Protein AF-W4V3X2-F1 (afdb_monomer_lite)

Organism: NCBI:txid1294263

Foldseek 3Di:
DDDDCCCCVPVVDDDPVSVVVVCVVPVPPDPDDVVNVDVVVVVVVVVVLLVVLVVLLCVLPPDPCSPVVVLVSCLVPVSNLVCVCVVVVHDPVCVVVCPPNVVVNVCSVPVSDDDDDDPDDDD

Sequence (123 aa):
MKYTDIFKSRLGCNNTDEVFDYLLVHMKETIKGWDFFVAWEKVMNKVGSAEVILNILNYLVGKENIVEEFKMLVCRYPEIAEVLPILLALREKALRSLTHLKIMFLITKNMCFGKRRNIVPMK

InterPro domains:
  IPR007637 Restriction endonuclease, type II, DpnII-like [PF04556] (20-105)

Structure (mmCIF, N/CA/C/O backbone):
data_AF-W4V3X2-F1
#
_entry.id   AF-W4V3X2-F1
#
loop_
_atom_site.group_PDB
_atom_site.id
_atom_site.type_symbol
_atom_site.label_atom_id
_atom_site.label_alt_id
_atom_site.label_comp_id
_atom_site.label_asym_id
_atom_site.label_entity_id
_atom_site.label_seq_id
_atom_site.pdbx_PDB_ins_code
_atom_site.Cartn_x
_atom_site.Cartn_y
_atom_site.Cartn_z
_atom_site.occupancy
_atom_site.B_iso_or_equiv
_atom_site.auth_seq_id
_atom_site.auth_comp_id
_atom_site.auth_asym_id
_atom_site.auth_atom_id
_atom_site.pdbx_PDB_model_num
ATOM 1 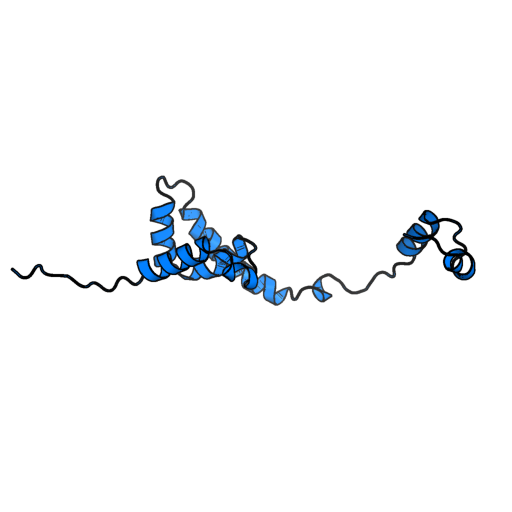N N . MET A 1 1 ? 24.044 12.050 -23.691 1.00 64.06 1 MET A N 1
ATOM 2 C CA . MET A 1 1 ? 25.181 11.109 -23.534 1.00 64.06 1 MET A CA 1
ATOM 3 C C . MET A 1 1 ? 26.421 11.762 -24.135 1.00 64.06 1 MET A C 1
ATOM 5 O O . MET A 1 1 ? 26.259 12.548 -25.057 1.00 64.06 1 MET A O 1
ATOM 9 N N . LYS A 1 2 ? 27.636 11.533 -23.619 1.00 76.19 2 LYS A N 1
ATOM 10 C CA . LYS A 1 2 ? 28.843 12.118 -24.231 1.00 76.19 2 LYS A CA 1
ATOM 11 C C . LYS A 1 2 ? 29.236 11.287 -25.455 1.00 76.19 2 LYS A C 1
ATOM 13 O O . LYS A 1 2 ? 29.476 10.092 -25.314 1.00 76.19 2 LYS A O 1
ATOM 18 N N . TYR A 1 3 ? 29.296 11.911 -26.628 1.00 83.62 3 TYR A N 1
ATOM 19 C CA . TYR A 1 3 ? 29.752 11.255 -27.852 1.00 83.62 3 TYR A CA 1
ATOM 20 C C . TYR A 1 3 ? 31.255 10.935 -27.780 1.00 83.62 3 TYR A C 1
ATOM 22 O O . TYR A 1 3 ? 32.027 11.644 -27.132 1.00 83.62 3 TYR A O 1
ATOM 30 N N . THR A 1 4 ? 31.670 9.826 -28.385 1.00 87.19 4 THR A N 1
ATOM 31 C CA . THR A 1 4 ? 33.051 9.318 -28.392 1.00 87.19 4 THR A CA 1
ATOM 32 C C . THR A 1 4 ? 33.328 8.638 -29.733 1.00 87.19 4 THR A C 1
ATOM 34 O O . THR A 1 4 ? 32.440 7.991 -30.285 1.00 87.19 4 THR A O 1
ATOM 37 N N . ASP A 1 5 ? 34.566 8.709 -30.228 1.00 85.50 5 ASP A N 1
ATOM 38 C CA . ASP A 1 5 ? 34.975 8.159 -31.538 1.00 85.50 5 ASP A CA 1
ATOM 39 C C . ASP A 1 5 ? 34.797 6.635 -31.668 1.00 85.50 5 ASP A C 1
ATOM 41 O O . ASP A 1 5 ? 34.738 6.073 -32.767 1.00 85.50 5 ASP A O 1
ATOM 45 N N . ILE A 1 6 ? 34.657 5.949 -30.533 1.00 88.44 6 ILE A N 1
ATOM 46 C CA . ILE A 1 6 ? 34.311 4.527 -30.467 1.00 88.44 6 ILE A CA 1
ATOM 47 C C . ILE A 1 6 ? 32.966 4.266 -31.161 1.00 88.44 6 ILE A C 1
ATOM 49 O O . ILE A 1 6 ? 32.828 3.253 -31.842 1.00 88.44 6 ILE A O 1
ATOM 53 N N . PHE A 1 7 ? 31.997 5.180 -31.057 1.00 87.12 7 PHE A N 1
ATOM 54 C CA . PHE A 1 7 ? 30.686 5.001 -31.685 1.00 87.12 7 PHE A CA 1
ATOM 55 C C . PHE A 1 7 ? 30.766 5.065 -33.210 1.00 87.12 7 PHE A C 1
ATOM 57 O O . PHE A 1 7 ? 30.161 4.236 -33.883 1.00 87.12 7 PHE A O 1
ATOM 64 N N . LYS A 1 8 ? 31.608 5.943 -33.763 1.00 85.44 8 LYS A N 1
ATOM 65 C CA . LYS A 1 8 ? 31.848 5.992 -35.208 1.00 85.44 8 LYS A CA 1
ATOM 66 C C . LYS A 1 8 ? 32.581 4.755 -35.714 1.00 85.44 8 LYS A C 1
ATOM 68 O O . LYS A 1 8 ? 32.182 4.164 -36.708 1.00 85.44 8 LYS A O 1
ATOM 73 N N . SER A 1 9 ? 33.646 4.352 -35.021 1.00 86.50 9 SER A N 1
ATOM 74 C CA . SER A 1 9 ? 34.491 3.229 -35.455 1.00 86.50 9 SER A CA 1
ATOM 75 C C . SER A 1 9 ? 33.822 1.860 -35.310 1.00 86.50 9 SER A C 1
ATOM 77 O O . SER A 1 9 ? 34.103 0.965 -36.102 1.00 86.50 9 SER A O 1
ATOM 79 N N . ARG A 1 10 ? 32.953 1.678 -34.307 1.00 86.12 10 ARG A N 1
ATOM 80 C CA . ARG A 1 10 ? 32.304 0.389 -34.013 1.00 86.12 10 ARG A CA 1
ATOM 81 C C . ARG A 1 10 ? 30.860 0.295 -34.501 1.00 86.12 10 ARG A C 1
ATOM 83 O O . ARG A 1 10 ? 30.445 -0.801 -34.854 1.00 86.12 10 ARG A O 1
ATOM 90 N N . LEU A 1 11 ? 30.103 1.395 -34.465 1.00 85.19 11 LEU A N 1
ATOM 91 C CA . LEU A 1 11 ? 28.661 1.413 -34.755 1.00 85.19 11 LEU A CA 1
ATOM 92 C C . LEU A 1 11 ? 28.311 2.232 -36.008 1.00 85.19 11 LEU A C 1
ATOM 94 O O . LEU A 1 11 ? 27.182 2.164 -36.475 1.00 85.19 11 LEU A O 1
ATOM 98 N N . GLY A 1 12 ? 29.254 3.007 -36.558 1.00 86.81 12 GLY A N 1
ATOM 99 C CA . GLY A 1 12 ? 29.017 3.862 -37.726 1.00 86.81 12 GLY A CA 1
ATOM 100 C C . GLY A 1 12 ? 28.197 5.127 -37.444 1.00 86.81 12 GLY A C 1
ATOM 101 O O . GLY A 1 12 ? 27.911 5.871 -38.377 1.00 86.81 12 GLY A O 1
ATOM 102 N N . CYS A 1 13 ? 27.841 5.395 -36.185 1.00 87.44 13 CYS A N 1
ATOM 103 C CA . CYS A 1 13 ? 27.061 6.570 -35.793 1.00 87.44 13 CYS A CA 1
ATOM 104 C C . CYS A 1 13 ? 27.957 7.813 -35.704 1.00 87.44 13 CYS A C 1
ATOM 106 O O . CYS A 1 13 ? 29.046 7.738 -35.131 1.00 87.44 13 CYS A O 1
ATOM 108 N N . ASN A 1 14 ? 27.499 8.950 -36.232 1.00 86.31 14 ASN A N 1
ATOM 109 C CA . ASN A 1 14 ? 28.281 10.190 -36.331 1.00 86.31 14 ASN A CA 1
ATOM 110 C C . ASN A 1 14 ? 27.918 11.245 -35.279 1.00 86.31 14 ASN A C 1
ATOM 112 O O . ASN A 1 14 ? 28.690 12.179 -35.054 1.00 86.31 14 ASN A O 1
ATOM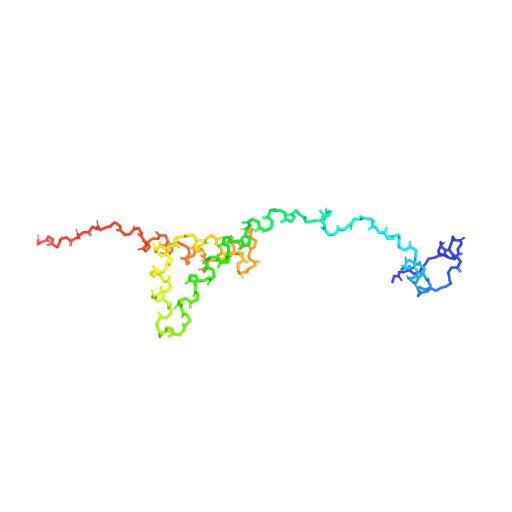 116 N N . ASN A 1 15 ? 26.753 11.119 -34.649 1.00 87.19 15 ASN A N 1
ATOM 117 C CA . ASN A 1 15 ? 26.261 12.049 -33.640 1.00 87.19 15 ASN A CA 1
ATOM 118 C C . ASN A 1 15 ? 25.640 11.294 -32.453 1.00 87.19 15 ASN A C 1
ATOM 120 O O . ASN A 1 15 ? 25.478 10.075 -32.469 1.00 87.19 15 ASN A O 1
ATOM 124 N N . THR A 1 16 ? 25.346 12.024 -31.378 1.00 88.12 16 THR A N 1
ATOM 125 C CA . THR A 1 16 ? 24.796 11.446 -30.142 1.00 88.12 16 THR A CA 1
ATOM 126 C C . THR A 1 16 ? 23.402 10.854 -30.343 1.00 88.12 16 THR A C 1
ATOM 128 O O . THR A 1 16 ? 23.079 9.859 -29.696 1.00 88.12 16 THR A O 1
ATOM 131 N N . ASP A 1 17 ? 22.600 11.449 -31.224 1.00 88.31 17 ASP A N 1
ATOM 132 C CA . ASP A 1 17 ? 21.206 11.060 -31.443 1.00 88.31 17 ASP A CA 1
ATOM 133 C C . ASP A 1 17 ? 21.133 9.725 -32.196 1.00 88.31 17 ASP A C 1
ATOM 135 O O . ASP A 1 17 ? 20.471 8.802 -31.739 1.00 88.31 17 ASP A O 1
ATOM 139 N N . GLU A 1 18 ? 21.952 9.544 -33.236 1.00 88.19 18 GLU A N 1
ATOM 140 C CA . GLU A 1 18 ? 22.125 8.273 -33.950 1.00 88.19 18 GLU A CA 1
ATOM 141 C C . GLU A 1 18 ? 22.605 7.153 -33.022 1.00 88.19 18 GLU A C 1
ATOM 143 O O . GLU A 1 18 ? 22.172 6.012 -33.156 1.00 88.19 18 GLU A O 1
ATOM 148 N N . VAL A 1 19 ? 23.485 7.459 -32.061 1.00 88.06 19 VAL A N 1
ATOM 149 C CA . VAL A 1 19 ? 23.930 6.473 -31.061 1.00 88.06 19 VAL A CA 1
ATOM 150 C C . VAL A 1 19 ? 22.781 6.071 -30.142 1.00 88.06 19 VAL A C 1
ATOM 152 O O . VAL A 1 19 ? 22.650 4.895 -29.802 1.00 88.06 19 VAL A O 1
ATOM 155 N N . PHE A 1 20 ? 21.962 7.033 -29.722 1.00 88.44 20 PHE A N 1
ATOM 156 C CA . PHE A 1 20 ? 20.816 6.772 -28.861 1.00 88.44 20 PHE A CA 1
ATOM 157 C C . PHE A 1 20 ? 19.743 5.957 -29.591 1.00 88.44 20 PHE A C 1
ATOM 159 O O . PHE A 1 20 ? 19.298 4.940 -29.060 1.00 88.44 20 PHE A O 1
ATOM 166 N N . ASP A 1 21 ? 19.416 6.326 -30.827 1.00 88.25 21 ASP A N 1
ATOM 167 C CA . ASP A 1 21 ? 18.468 5.597 -31.671 1.00 88.25 21 ASP A CA 1
ATOM 168 C C . ASP A 1 21 ? 18.969 4.186 -31.986 1.00 88.25 21 ASP A C 1
ATOM 170 O O . ASP A 1 21 ? 18.221 3.213 -31.862 1.00 88.25 21 ASP A O 1
ATOM 174 N N . TYR A 1 22 ? 20.260 4.037 -32.303 1.00 87.00 22 TYR A N 1
ATOM 175 C CA . TYR A 1 22 ? 20.874 2.727 -32.505 1.00 87.00 22 TYR A CA 1
ATOM 176 C C . TYR A 1 22 ? 20.754 1.861 -31.251 1.00 87.00 22 TYR A C 1
ATOM 178 O O . TYR A 1 22 ? 20.378 0.692 -31.350 1.00 87.00 22 TYR A O 1
ATOM 186 N N . LEU A 1 23 ? 21.044 2.419 -30.072 1.00 85.75 23 LEU A N 1
ATOM 187 C CA . LEU A 1 23 ? 20.892 1.704 -28.808 1.00 85.75 23 LEU A CA 1
ATOM 188 C C . LEU A 1 23 ? 19.444 1.280 -28.588 1.00 85.75 23 LEU A C 1
ATOM 190 O O . LEU A 1 23 ? 19.237 0.111 -28.289 1.00 85.75 23 LEU A O 1
ATOM 194 N N . LEU A 1 24 ? 18.473 2.179 -28.770 1.00 83.44 24 LEU A N 1
ATOM 195 C CA . LEU A 1 24 ? 17.049 1.886 -28.595 1.00 83.44 24 LEU A CA 1
ATOM 196 C C . LEU A 1 24 ? 16.568 0.757 -29.512 1.00 83.44 24 LEU A C 1
ATOM 198 O O . LEU A 1 24 ? 15.894 -0.156 -29.041 1.00 83.44 24 LEU A O 1
ATOM 202 N N . VAL A 1 25 ? 16.955 0.788 -30.789 1.00 83.88 25 VAL A N 1
ATOM 203 C CA . VAL A 1 25 ? 16.578 -0.233 -31.781 1.00 83.88 25 VAL A CA 1
ATOM 204 C C . VAL A 1 25 ? 17.255 -1.580 -31.502 1.00 83.88 25 VAL A C 1
ATOM 206 O O . VAL A 1 25 ? 16.652 -2.628 -31.715 1.00 83.88 25 VAL A O 1
ATOM 209 N N . HIS A 1 26 ? 18.493 -1.570 -31.000 1.00 81.75 26 HIS A N 1
ATOM 210 C CA . HIS A 1 26 ? 19.255 -2.787 -30.693 1.00 81.75 26 HIS A CA 1
ATOM 211 C C . HIS A 1 26 ? 19.115 -3.243 -29.237 1.00 81.75 26 HIS A C 1
ATOM 213 O O . HIS A 1 26 ? 19.765 -4.216 -28.834 1.00 81.75 26 HIS A O 1
ATOM 219 N N . MET A 1 27 ? 18.278 -2.578 -28.432 1.00 77.06 27 MET A N 1
ATOM 220 C CA . MET A 1 27 ? 17.918 -3.092 -27.118 1.00 77.06 27 MET A CA 1
ATOM 221 C C . MET A 1 27 ? 17.198 -4.416 -27.333 1.00 77.06 27 MET A C 1
ATOM 223 O O . MET A 1 27 ? 16.065 -4.467 -27.801 1.00 77.06 27 MET A O 1
ATOM 227 N N . LYS A 1 28 ? 17.883 -5.511 -27.002 1.00 72.31 28 LYS A N 1
ATOM 228 C CA . LYS A 1 28 ? 17.304 -6.846 -27.085 1.00 72.31 28 LYS A CA 1
ATOM 229 C C . LYS A 1 28 ? 16.030 -6.871 -26.245 1.00 72.31 28 LYS A C 1
ATOM 231 O O . LYS A 1 28 ? 16.095 -6.569 -25.048 1.00 72.31 28 LYS A O 1
ATOM 236 N N . GLU A 1 29 ? 14.915 -7.283 -26.851 1.00 66.38 29 GLU A N 1
ATOM 237 C CA . GLU A 1 29 ? 13.713 -7.645 -26.105 1.00 66.38 29 GLU A CA 1
ATOM 238 C C . GLU A 1 29 ? 14.126 -8.648 -25.035 1.00 66.38 29 GLU A C 1
ATOM 240 O O . GLU A 1 29 ? 14.575 -9.772 -25.284 1.00 66.38 29 GLU A O 1
ATOM 245 N N . THR A 1 30 ? 14.101 -8.173 -23.804 1.00 65.25 30 THR A N 1
ATOM 246 C CA . THR A 1 30 ? 14.489 -8.983 -22.679 1.00 65.25 30 THR A CA 1
ATOM 247 C C . THR A 1 30 ? 13.292 -9.872 -22.382 1.00 65.25 30 THR A C 1
ATOM 249 O O . THR A 1 30 ? 12.246 -9.381 -21.983 1.00 65.25 30 THR A O 1
ATOM 252 N N . ILE A 1 31 ? 13.459 -11.189 -22.517 1.00 65.81 31 ILE A N 1
ATOM 253 C CA . ILE A 1 31 ? 12.457 -12.220 -22.162 1.00 65.81 31 ILE A CA 1
ATOM 254 C C . ILE A 1 31 ? 12.009 -12.185 -20.685 1.00 65.81 31 ILE A C 1
ATOM 256 O O . ILE A 1 31 ? 11.240 -13.030 -20.235 1.00 65.81 31 ILE A O 1
ATOM 260 N N . LYS A 1 32 ? 12.528 -11.241 -19.895 1.00 72.12 32 LYS A N 1
ATOM 261 C CA . LYS A 1 32 ? 12.170 -11.031 -18.498 1.00 72.12 32 LYS A CA 1
ATOM 262 C C . LYS A 1 32 ? 10.907 -10.177 -18.464 1.00 72.12 32 LYS A C 1
ATOM 264 O O . LYS A 1 32 ? 10.982 -8.951 -18.472 1.00 72.12 32 LYS A O 1
ATOM 269 N N . GLY A 1 33 ? 9.760 -10.850 -18.435 1.00 74.25 33 GLY A N 1
ATOM 270 C CA . GLY A 1 33 ? 8.487 -10.227 -18.086 1.00 74.25 33 GLY A CA 1
ATOM 271 C C . GLY A 1 33 ? 8.505 -9.676 -16.657 1.00 74.25 33 GLY A C 1
ATOM 272 O O . GLY A 1 33 ? 9.453 -9.888 -15.897 1.00 74.25 33 GLY A O 1
ATOM 273 N N . TRP A 1 34 ? 7.443 -8.978 -16.264 1.00 74.88 34 TRP A N 1
ATOM 274 C CA . TRP A 1 34 ? 7.332 -8.401 -14.922 1.00 74.88 34 TRP A CA 1
ATOM 275 C C . TRP A 1 34 ? 7.465 -9.434 -13.797 1.00 74.88 34 TRP A C 1
ATOM 277 O O . TRP A 1 34 ? 7.991 -9.111 -12.732 1.00 74.88 34 TRP A O 1
ATOM 287 N N . ASP A 1 35 ? 7.081 -10.682 -14.063 1.00 81.31 35 ASP A N 1
ATOM 288 C CA . ASP A 1 35 ? 7.240 -11.837 -13.170 1.00 81.31 35 ASP A CA 1
ATOM 289 C C . ASP A 1 35 ? 8.701 -12.109 -12.782 1.00 81.31 35 ASP A C 1
ATOM 291 O O . ASP A 1 35 ? 8.976 -12.658 -11.718 1.00 81.31 35 ASP A O 1
ATOM 295 N N . PHE A 1 36 ? 9.664 -11.686 -13.609 1.00 83.06 36 PHE A N 1
ATOM 296 C CA . PHE A 1 36 ? 11.085 -11.764 -13.269 1.00 83.06 36 PHE A CA 1
ATOM 297 C C . PHE A 1 36 ? 11.474 -10.766 -12.168 1.00 83.06 36 PHE A C 1
ATOM 299 O O . PHE A 1 36 ? 12.380 -11.029 -11.378 1.00 83.06 3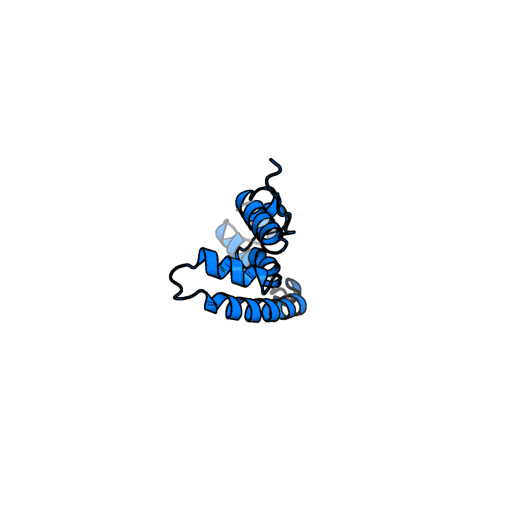6 PHE A O 1
ATOM 306 N N . PHE A 1 37 ? 10.825 -9.601 -12.130 1.00 82.62 37 PHE A N 1
ATOM 307 C CA . PHE A 1 37 ? 11.160 -8.512 -11.210 1.00 82.62 37 PHE A CA 1
ATOM 308 C C . PHE A 1 37 ? 10.327 -8.543 -9.929 1.00 82.62 37 PHE A C 1
ATOM 310 O O . PHE A 1 37 ? 10.757 -8.019 -8.899 1.00 82.62 37 PHE A O 1
ATOM 317 N N . VAL A 1 38 ? 9.134 -9.135 -9.990 1.00 84.50 38 VAL A N 1
ATOM 318 C CA . VAL A 1 38 ? 8.146 -9.093 -8.916 1.00 84.50 38 VAL A CA 1
ATOM 319 C C . VAL A 1 38 ? 7.633 -10.499 -8.631 1.00 84.50 38 VAL A C 1
ATOM 321 O O . VAL A 1 38 ? 7.086 -11.168 -9.498 1.00 84.50 38 VAL A O 1
ATOM 324 N N . ALA A 1 39 ? 7.745 -10.926 -7.373 1.00 87.44 39 ALA A N 1
ATOM 325 C CA . ALA A 1 39 ? 7.099 -12.143 -6.893 1.00 87.44 39 ALA A CA 1
ATOM 326 C C . ALA A 1 39 ? 5.591 -11.895 -6.703 1.00 87.44 39 ALA A C 1
ATOM 328 O O . ALA A 1 39 ? 5.146 -11.559 -5.600 1.00 87.44 39 ALA A O 1
ATOM 329 N N . TRP A 1 40 ? 4.813 -12.029 -7.779 1.00 87.25 40 TRP A N 1
ATOM 330 C CA . TRP A 1 40 ? 3.382 -11.708 -7.791 1.00 87.25 40 TRP A CA 1
ATOM 331 C C . TRP A 1 40 ? 2.555 -12.507 -6.792 1.00 87.25 40 TRP A C 1
ATOM 333 O O . TRP A 1 40 ? 1.672 -11.930 -6.167 1.00 87.25 40 TRP A O 1
ATOM 343 N N . GLU A 1 41 ? 2.880 -13.779 -6.545 1.00 87.56 41 GLU A N 1
ATOM 344 C CA . GLU A 1 41 ? 2.176 -14.583 -5.533 1.00 87.56 41 GLU A CA 1
ATOM 345 C C . GLU A 1 41 ? 2.213 -13.926 -4.148 1.00 87.56 41 GLU A C 1
ATOM 347 O O . GLU A 1 41 ? 1.206 -13.839 -3.446 1.00 87.56 41 GLU A O 1
ATOM 352 N N . LYS A 1 42 ? 3.368 -13.367 -3.769 1.00 84.44 42 LYS A N 1
ATOM 353 C CA . LYS A 1 42 ? 3.522 -12.653 -2.498 1.00 84.44 42 LYS A CA 1
ATOM 354 C C . LYS A 1 42 ? 2.709 -11.361 -2.466 1.00 84.44 42 LYS A C 1
ATOM 356 O O . LYS A 1 42 ? 2.222 -10.979 -1.403 1.00 84.44 42 LYS A O 1
ATOM 361 N N . VAL A 1 43 ? 2.603 -10.674 -3.602 1.00 84.81 43 VAL A N 1
ATOM 362 C CA . VAL A 1 43 ? 1.813 -9.445 -3.725 1.00 84.81 43 VAL A CA 1
ATOM 363 C C . VAL A 1 43 ? 0.330 -9.777 -3.596 1.00 84.81 43 VAL A C 1
ATOM 365 O O . VAL A 1 43 ? -0.321 -9.232 -2.710 1.00 84.81 43 VAL A O 1
ATOM 368 N N . MET A 1 44 ? -0.176 -10.725 -4.386 1.00 85.12 44 MET A N 1
ATOM 369 C CA . MET A 1 44 ? -1.589 -11.114 -4.391 1.00 85.12 44 MET A CA 1
ATOM 370 C C . MET A 1 44 ? -2.061 -11.611 -3.019 1.00 85.12 44 MET A C 1
ATOM 372 O O . MET A 1 44 ? -3.114 -11.187 -2.546 1.00 85.12 44 MET A O 1
ATOM 376 N N . ASN A 1 45 ? -1.237 -12.396 -2.314 1.00 83.62 45 ASN A N 1
ATOM 377 C CA . ASN A 1 45 ? -1.551 -12.842 -0.952 1.00 83.62 45 ASN A CA 1
ATOM 378 C C . ASN A 1 45 ? -1.718 -11.681 0.047 1.00 83.62 45 ASN A C 1
ATOM 380 O O . ASN A 1 45 ? -2.500 -11.787 0.988 1.00 83.62 45 ASN A O 1
ATOM 384 N N . LYS A 1 46 ? -1.000 -10.566 -0.139 1.00 80.56 46 LYS A N 1
ATOM 385 C CA . LYS A 1 46 ? -1.133 -9.371 0.713 1.00 80.56 46 LYS A CA 1
ATOM 386 C C . LYS A 1 46 ? -2.255 -8.431 0.279 1.00 80.56 46 LYS A C 1
ATOM 388 O O . LYS A 1 46 ? -2.729 -7.648 1.096 1.00 80.56 46 LYS A O 1
ATOM 393 N N . VAL A 1 47 ? -2.661 -8.476 -0.988 1.00 85.69 47 VAL A N 1
ATOM 394 C CA . VAL A 1 47 ? -3.757 -7.642 -1.498 1.00 85.69 47 VAL A CA 1
ATOM 395 C C . VAL A 1 47 ? -5.078 -8.049 -0.849 1.00 85.69 47 VAL A C 1
ATOM 397 O O . VAL A 1 47 ? -5.802 -7.174 -0.388 1.00 85.69 47 VAL A O 1
ATOM 400 N N . GLY A 1 48 ? -5.348 -9.352 -0.710 1.00 84.12 48 GLY A N 1
ATOM 401 C CA . GLY A 1 48 ? -6.592 -9.827 -0.093 1.00 84.12 48 GLY A CA 1
ATOM 402 C C . GLY A 1 48 ? -6.770 -9.375 1.362 1.00 84.12 48 GLY A C 1
ATOM 403 O O . GLY A 1 48 ? -7.853 -8.947 1.755 1.00 84.12 48 GLY A O 1
ATOM 404 N N . SER A 1 49 ? -5.704 -9.388 2.171 1.00 82.62 49 SER A N 1
ATOM 405 C CA . SER A 1 49 ? -5.788 -8.878 3.548 1.00 82.62 49 SER A CA 1
ATOM 406 C C . SER A 1 49 ? -5.977 -7.358 3.597 1.00 82.62 49 SER A C 1
ATOM 408 O O . SER A 1 49 ? -6.730 -6.859 4.435 1.00 82.62 49 SER A O 1
ATOM 410 N N . ALA A 1 50 ? -5.345 -6.617 2.681 1.00 86.12 50 ALA A N 1
ATOM 411 C CA . ALA A 1 50 ? -5.542 -5.176 2.563 1.00 86.12 50 ALA A CA 1
ATOM 412 C C . ALA A 1 50 ? -6.974 -4.824 2.129 1.00 86.12 50 ALA A C 1
ATOM 414 O O . ALA A 1 50 ? -7.540 -3.867 2.650 1.00 86.12 50 ALA A O 1
ATOM 415 N N . GLU A 1 51 ? -7.580 -5.606 1.235 1.00 89.25 51 GLU A N 1
ATOM 416 C CA . GLU A 1 51 ? -8.955 -5.414 0.764 1.00 89.25 51 GLU A CA 1
ATOM 417 C C . GLU A 1 51 ? -9.978 -5.499 1.906 1.00 89.25 51 GLU A C 1
ATOM 419 O O . GLU A 1 51 ? -10.815 -4.607 2.064 1.00 89.25 51 GLU A O 1
ATOM 424 N N . VAL A 1 52 ? -9.877 -6.526 2.756 1.00 90.06 52 VAL A N 1
ATOM 425 C CA . VAL A 1 52 ? -10.761 -6.681 3.926 1.00 90.06 52 VAL A CA 1
ATOM 426 C C . VAL A 1 52 ? -10.634 -5.482 4.868 1.00 90.06 52 VAL A C 1
ATOM 428 O O . VAL A 1 52 ? -11.638 -4.916 5.300 1.00 90.06 52 VAL A O 1
ATOM 431 N N . ILE A 1 53 ? -9.404 -5.051 5.146 1.00 88.31 53 ILE A N 1
ATOM 432 C CA . ILE A 1 53 ? -9.141 -3.908 6.025 1.00 88.31 53 ILE A CA 1
ATOM 433 C C . ILE A 1 53 ? -9.655 -2.598 5.420 1.00 88.31 53 ILE A C 1
ATOM 435 O O . ILE A 1 53 ? -10.221 -1.778 6.143 1.00 88.31 53 ILE A O 1
ATOM 439 N N . LEU A 1 54 ? -9.521 -2.400 4.109 1.00 90.62 54 LEU A N 1
ATOM 440 C CA . LEU A 1 54 ? -10.074 -1.234 3.417 1.00 90.62 54 LEU A CA 1
ATOM 441 C C . LEU A 1 54 ? -11.602 -1.185 3.526 1.00 90.62 54 LEU A C 1
ATOM 443 O O . LEU A 1 54 ? -12.160 -0.122 3.796 1.00 90.62 54 LEU A O 1
ATOM 447 N N . ASN A 1 55 ? -12.278 -2.329 3.421 1.00 92.12 55 ASN A N 1
ATOM 448 C CA . ASN A 1 55 ? -13.723 -2.405 3.638 1.00 92.12 55 ASN A CA 1
ATOM 449 C C . ASN A 1 55 ? -14.123 -2.080 5.083 1.00 92.12 55 ASN A C 1
ATOM 451 O O . ASN A 1 55 ? -15.136 -1.417 5.302 1.00 92.12 55 ASN A O 1
ATOM 455 N N . ILE A 1 56 ? -13.318 -2.477 6.070 1.00 91.50 56 ILE A N 1
ATOM 456 C CA . ILE A 1 56 ? -13.528 -2.082 7.470 1.00 91.50 56 ILE A CA 1
ATOM 457 C C . ILE A 1 56 ? -13.325 -0.568 7.634 1.00 91.50 56 ILE A C 1
ATOM 459 O O . ILE A 1 56 ? -14.126 0.087 8.294 1.00 91.50 56 ILE A O 1
ATOM 463 N N . LEU A 1 57 ? -12.303 0.015 7.000 1.00 90.31 57 LEU A N 1
ATOM 464 C CA . LEU A 1 57 ? -12.043 1.459 7.036 1.00 90.31 57 LEU A CA 1
ATOM 465 C C . LEU A 1 57 ? -13.133 2.282 6.336 1.00 90.31 57 LEU A C 1
ATOM 467 O O . LEU A 1 57 ? -13.390 3.409 6.763 1.00 90.31 57 LEU A O 1
ATOM 471 N N . ASN A 1 58 ? -13.828 1.725 5.337 1.00 92.12 58 ASN A N 1
ATOM 472 C CA . ASN A 1 58 ? -14.964 2.387 4.685 1.00 92.12 58 ASN A CA 1
ATOM 473 C C . ASN A 1 58 ? -16.088 2.753 5.669 1.00 92.12 58 ASN A C 1
ATOM 475 O O . ASN A 1 58 ? -16.821 3.705 5.417 1.00 92.12 58 ASN A O 1
ATOM 479 N N . TYR A 1 59 ? -16.190 2.081 6.821 1.00 92.38 59 TYR A N 1
ATOM 480 C CA . TYR A 1 59 ? -17.097 2.472 7.909 1.00 92.38 59 TYR A CA 1
ATOM 481 C C . TYR A 1 59 ? -16.913 3.930 8.370 1.00 92.38 59 TYR A C 1
ATOM 483 O O . TYR A 1 59 ? -17.863 4.565 8.833 1.00 92.38 59 TYR A O 1
ATOM 491 N N . LEU A 1 60 ? -15.692 4.459 8.272 1.00 89.50 60 LEU A N 1
ATOM 492 C CA . LEU A 1 60 ? -15.354 5.813 8.715 1.00 89.50 60 LEU A CA 1
ATOM 493 C C . LEU A 1 60 ? -15.873 6.886 7.753 1.00 89.50 60 LEU A C 1
ATOM 495 O O . LEU A 1 60 ? -15.965 8.056 8.130 1.00 89.50 60 LEU A O 1
ATOM 499 N N . VAL A 1 61 ? -16.217 6.506 6.522 1.00 91.12 61 VAL A N 1
ATOM 500 C CA . VAL A 1 61 ? -16.747 7.424 5.515 1.00 91.12 61 VAL A CA 1
ATOM 501 C C . VAL A 1 61 ? -18.142 7.882 5.950 1.00 91.12 61 VAL A C 1
ATOM 503 O O . VAL A 1 61 ? -19.042 7.073 6.151 1.00 91.12 61 VAL A O 1
ATOM 506 N N . GLY A 1 62 ? -18.324 9.196 6.110 1.00 88.25 62 GLY A N 1
ATOM 507 C CA . GLY A 1 62 ? -19.599 9.792 6.531 1.00 88.25 62 GLY A CA 1
ATOM 508 C C . GLY A 1 62 ? -19.806 9.891 8.048 1.00 88.25 62 GLY A C 1
ATOM 509 O O . GLY A 1 62 ? -20.899 10.246 8.483 1.00 88.25 62 GLY A O 1
ATOM 510 N N . LYS A 1 63 ? -18.786 9.601 8.867 1.00 91.88 63 LYS A N 1
ATOM 511 C CA . LYS A 1 63 ? -18.836 9.831 10.320 1.00 91.88 63 LYS A CA 1
ATOM 512 C C . LYS A 1 63 ? -18.472 11.271 10.670 1.00 91.88 63 LYS A C 1
ATOM 514 O O . LYS A 1 63 ? -17.498 11.808 10.155 1.00 91.88 63 LYS A O 1
ATOM 519 N N . GLU A 1 64 ? -19.207 11.865 11.608 1.00 88.12 64 GLU A N 1
ATOM 520 C CA . GLU A 1 64 ? -18.927 13.220 12.107 1.00 88.12 64 GLU A CA 1
ATOM 521 C C . GLU A 1 64 ? -17.641 13.273 12.947 1.00 88.12 64 GLU A C 1
ATOM 523 O O . GLU A 1 64 ? -16.867 14.221 12.840 1.00 88.12 64 GLU A O 1
ATOM 528 N N . ASN A 1 65 ? -17.369 12.232 13.747 1.00 89.06 65 ASN A N 1
ATOM 529 C CA . ASN A 1 65 ? -16.182 12.154 14.602 1.00 89.06 65 ASN A CA 1
ATOM 530 C C . ASN A 1 65 ? -15.249 11.005 14.193 1.00 89.06 65 ASN A C 1
ATOM 532 O O . ASN A 1 65 ? -15.114 9.991 14.879 1.00 89.06 65 ASN A O 1
ATOM 536 N N . ILE A 1 66 ? -14.589 11.186 13.048 1.00 88.06 66 ILE A N 1
ATOM 537 C CA . ILE A 1 66 ? -13.702 10.190 12.423 1.00 88.06 66 ILE A CA 1
ATOM 538 C C . ILE A 1 66 ? -12.588 9.731 13.375 1.00 88.06 66 ILE A C 1
ATOM 540 O O . ILE A 1 66 ? -12.219 8.561 13.369 1.00 88.06 66 ILE A O 1
ATOM 544 N N . VAL A 1 67 ? -12.051 10.630 14.207 1.00 81.69 67 VAL A N 1
ATOM 545 C CA . VAL A 1 67 ? -10.907 10.329 15.082 1.00 81.69 67 VAL A CA 1
ATOM 546 C C . VAL A 1 67 ? -11.282 9.327 16.173 1.00 81.69 67 VAL A C 1
ATOM 548 O O . VAL A 1 67 ? -10.526 8.386 16.418 1.00 81.69 67 VAL A O 1
ATOM 551 N N . GLU A 1 68 ? -12.426 9.510 16.830 1.00 83.69 68 GLU A N 1
ATOM 552 C CA . GLU A 1 68 ? -12.844 8.616 17.914 1.00 83.69 68 GLU A CA 1
ATOM 553 C C . GLU A 1 68 ? -13.348 7.271 17.378 1.00 83.69 68 GLU A C 1
ATOM 555 O O . GLU A 1 68 ? -12.988 6.214 17.900 1.00 83.69 68 GLU A O 1
ATOM 560 N N . GLU A 1 69 ? -14.075 7.301 16.260 1.00 86.75 69 GLU A N 1
ATOM 561 C CA . GLU A 1 69 ? -14.502 6.097 15.545 1.00 86.75 69 GLU A CA 1
ATOM 562 C C . GLU A 1 69 ? -13.302 5.284 15.042 1.00 86.75 69 GLU A C 1
ATOM 564 O O . GLU A 1 69 ? -13.270 4.067 15.211 1.00 86.75 69 GLU A O 1
ATOM 569 N N . PHE A 1 70 ? -12.264 5.936 14.504 1.00 86.12 70 PHE A N 1
ATOM 570 C CA . PHE A 1 70 ? -11.035 5.262 14.079 1.00 86.12 70 PHE A CA 1
ATOM 571 C C . PHE A 1 70 ? -10.305 4.603 15.252 1.00 86.12 70 PHE A C 1
ATOM 573 O O . PHE A 1 70 ? -9.862 3.462 15.129 1.00 86.12 70 PHE A O 1
ATOM 580 N N . LYS A 1 71 ? -10.207 5.271 16.410 1.00 82.25 71 LYS A N 1
ATOM 581 C CA . LYS A 1 71 ? -9.609 4.665 17.613 1.00 82.25 71 LYS A CA 1
ATOM 582 C C . LYS A 1 71 ? -10.370 3.415 18.044 1.00 82.25 71 LYS A C 1
ATOM 584 O O . LYS A 1 71 ? -9.743 2.390 18.309 1.00 82.25 71 LYS A O 1
ATOM 589 N N . MET A 1 72 ? -11.701 3.484 18.087 1.00 84.06 72 MET A N 1
ATOM 590 C CA . MET A 1 72 ? -12.537 2.322 18.398 1.00 84.06 72 MET A CA 1
ATOM 591 C C . MET A 1 72 ? -12.330 1.187 17.390 1.00 84.06 72 MET A C 1
ATOM 593 O O . MET A 1 72 ? -12.198 0.028 17.788 1.00 84.06 72 MET A O 1
ATOM 597 N N . LEU A 1 73 ? -12.265 1.521 16.101 1.00 86.88 73 LEU A N 1
ATOM 598 C CA . LEU A 1 73 ? -12.079 0.568 15.011 1.00 86.88 73 LEU A CA 1
ATOM 599 C C . LEU A 1 73 ? -10.732 -0.155 15.120 1.00 86.88 73 LEU A C 1
ATOM 601 O O . LEU A 1 73 ? -10.702 -1.380 15.079 1.00 86.88 73 LEU A O 1
ATOM 605 N N . VAL A 1 74 ? -9.637 0.582 15.342 1.00 83.69 74 VAL A N 1
ATOM 606 C CA . VAL A 1 74 ? -8.292 0.004 15.509 1.00 83.69 74 VAL A CA 1
ATOM 607 C C . VAL A 1 74 ? -8.189 -0.821 16.793 1.00 83.69 74 VAL A C 1
ATOM 609 O O . VAL A 1 74 ? -7.494 -1.832 16.812 1.00 83.69 74 VAL A O 1
ATOM 612 N N . CYS A 1 75 ? -8.903 -0.449 17.861 1.00 80.25 75 CYS A N 1
ATOM 613 C CA . CYS A 1 75 ? -8.959 -1.284 19.062 1.00 80.25 75 CYS A CA 1
ATOM 614 C C . CYS A 1 75 ? -9.741 -2.581 18.875 1.00 80.25 75 CYS A C 1
ATOM 616 O O . CYS A 1 75 ? -9.424 -3.574 19.529 1.00 80.25 75 CYS A O 1
ATOM 618 N N . ARG A 1 76 ? -10.756 -2.584 18.011 1.00 83.31 76 ARG A N 1
ATOM 619 C CA . ARG A 1 76 ? -11.527 -3.788 17.688 1.00 83.31 76 ARG A CA 1
ATOM 620 C C . ARG A 1 76 ? -10.798 -4.687 16.687 1.00 83.31 76 ARG A C 1
ATOM 622 O O . ARG A 1 76 ? -10.880 -5.903 16.817 1.00 83.31 76 ARG A O 1
ATOM 629 N N . TYR A 1 77 ? -10.094 -4.077 15.740 1.00 85.19 77 TYR A N 1
ATOM 630 C CA . TYR A 1 77 ? -9.407 -4.727 14.628 1.00 85.19 77 TYR A CA 1
ATOM 631 C C . TYR A 1 77 ? -7.944 -4.253 14.580 1.00 85.19 77 TYR A C 1
ATOM 633 O O . TYR A 1 77 ? -7.601 -3.343 13.813 1.00 85.19 77 TYR A O 1
ATOM 641 N N . PRO A 1 78 ? -7.062 -4.809 15.433 1.00 80.44 78 PRO A N 1
ATOM 642 C CA . PRO A 1 78 ? -5.657 -4.407 15.497 1.00 80.44 78 PRO A CA 1
ATOM 643 C C . PRO A 1 78 ? -4.894 -4.637 14.183 1.00 80.44 78 PRO A C 1
ATOM 645 O O . PRO A 1 78 ? -3.904 -3.949 13.929 1.00 80.44 78 PRO A O 1
ATOM 648 N N . GLU A 1 79 ? -5.370 -5.535 13.319 1.00 80.56 79 GLU A N 1
ATOM 649 C CA . GLU A 1 79 ? -4.832 -5.807 11.982 1.00 80.56 79 GLU A CA 1
ATOM 650 C C . GLU A 1 79 ? -4.802 -4.566 11.073 1.00 80.56 79 GLU A C 1
ATOM 652 O O . GLU A 1 79 ? -3.941 -4.454 10.199 1.00 80.56 79 GLU A O 1
ATOM 657 N N . ILE A 1 80 ? -5.669 -3.577 11.329 1.00 83.94 80 ILE A N 1
ATOM 658 C CA . ILE A 1 80 ? -5.664 -2.292 10.618 1.00 83.94 80 ILE A CA 1
ATOM 659 C C . ILE A 1 80 ? -4.288 -1.623 10.742 1.00 83.94 80 ILE A C 1
ATOM 661 O O . ILE A 1 80 ? -3.771 -1.074 9.766 1.00 83.94 80 ILE A O 1
ATOM 665 N N . ALA A 1 81 ? -3.655 -1.708 11.917 1.00 76.75 81 ALA A N 1
ATOM 666 C CA . ALA A 1 81 ? -2.363 -1.080 12.172 1.00 76.75 81 ALA A CA 1
ATOM 667 C C . ALA A 1 81 ? -1.221 -1.683 11.334 1.00 76.75 81 ALA A C 1
ATOM 669 O O . ALA A 1 81 ? -0.248 -0.984 11.045 1.00 76.75 81 ALA A O 1
ATOM 670 N N . GLU A 1 82 ? -1.340 -2.946 10.918 1.00 74.44 82 GLU A N 1
ATOM 671 C CA . GLU A 1 82 ? -0.336 -3.635 10.098 1.00 74.44 82 GLU A CA 1
ATOM 672 C C . GLU A 1 82 ? -0.396 -3.218 8.622 1.00 74.44 82 GLU A C 1
ATOM 674 O O . GLU A 1 82 ? 0.621 -3.245 7.924 1.00 74.44 82 GLU A O 1
ATOM 679 N N . VAL A 1 83 ? -1.568 -2.784 8.152 1.00 80.00 83 VAL A N 1
ATOM 680 C CA . VAL A 1 83 ? -1.791 -2.361 6.760 1.00 80.00 83 VAL A CA 1
ATOM 681 C C . VAL A 1 83 ? -1.586 -0.856 6.562 1.00 80.00 83 VAL A C 1
ATOM 683 O O . VAL A 1 83 ? -1.225 -0.435 5.461 1.00 80.00 83 VAL A O 1
ATOM 686 N N . LEU A 1 84 ? -1.687 -0.037 7.617 1.00 79.81 84 LEU A N 1
ATOM 687 C CA . LEU A 1 84 ? -1.423 1.410 7.545 1.00 79.81 84 LEU A CA 1
ATOM 688 C C . LEU A 1 84 ? -0.078 1.780 6.887 1.00 79.81 84 LEU A C 1
ATOM 690 O O . LEU A 1 84 ? -0.077 2.674 6.040 1.00 79.81 84 LEU A O 1
ATOM 694 N N . PRO A 1 85 ? 1.065 1.132 7.197 1.00 77.06 85 PRO A N 1
ATOM 695 C CA . PRO A 1 85 ? 2.327 1.453 6.537 1.00 77.06 85 PRO A CA 1
ATOM 696 C C . PRO A 1 85 ? 2.281 1.214 5.027 1.00 77.06 85 PRO A C 1
ATOM 698 O O . PRO A 1 85 ? 2.850 1.996 4.273 1.00 77.06 85 PRO A O 1
ATOM 701 N N . ILE A 1 86 ? 1.582 0.165 4.585 1.00 79.44 86 ILE A N 1
ATOM 702 C CA . ILE A 1 86 ? 1.429 -0.169 3.165 1.00 79.44 86 ILE A CA 1
ATOM 703 C C . ILE A 1 86 ? 0.587 0.906 2.468 1.00 79.44 86 ILE A C 1
ATOM 705 O O . ILE A 1 86 ? 0.999 1.409 1.425 1.00 79.44 86 ILE A O 1
ATOM 709 N N . LEU A 1 87 ? -0.533 1.315 3.075 1.00 80.12 87 LEU A N 1
ATOM 710 C CA . LEU A 1 87 ? -1.410 2.370 2.545 1.00 80.12 87 LEU A CA 1
ATOM 711 C C . LEU A 1 87 ? -0.718 3.734 2.471 1.00 80.12 87 LEU A C 1
ATOM 713 O O . LEU A 1 87 ? -0.928 4.492 1.531 1.00 80.12 87 LEU A O 1
ATOM 717 N N . LEU A 1 88 ? 0.141 4.032 3.444 1.00 80.50 88 LEU A N 1
ATOM 718 C CA . LEU A 1 88 ? 0.925 5.267 3.488 1.00 80.50 88 LEU A CA 1
ATOM 719 C C . LEU A 1 88 ? 2.216 5.188 2.651 1.00 80.50 88 LEU A C 1
ATOM 721 O O . LEU A 1 88 ? 3.039 6.101 2.718 1.00 80.50 88 LEU A O 1
ATOM 725 N N . ALA A 1 89 ? 2.423 4.099 1.898 1.00 78.56 89 ALA A N 1
ATOM 726 C CA . ALA A 1 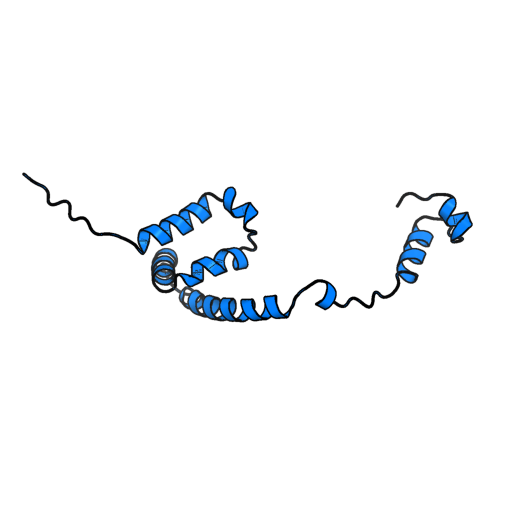89 ? 3.637 3.821 1.127 1.00 78.56 89 ALA A CA 1
ATOM 727 C C . ALA A 1 89 ? 4.939 3.954 1.952 1.00 78.56 89 ALA A C 1
ATOM 729 O O . ALA A 1 89 ? 6.005 4.326 1.447 1.00 78.56 89 ALA A O 1
ATOM 730 N N . LEU A 1 90 ? 4.869 3.633 3.245 1.00 74.25 90 LEU A N 1
ATOM 731 C CA . LEU A 1 90 ? 5.986 3.701 4.176 1.00 74.25 90 LEU A CA 1
ATOM 732 C C . LEU A 1 90 ? 6.798 2.411 4.133 1.00 74.25 90 LEU A C 1
ATOM 734 O O . LEU A 1 90 ? 6.295 1.312 4.354 1.00 74.25 90 LEU A O 1
ATOM 738 N N . ARG A 1 91 ? 8.108 2.551 3.924 1.00 64.62 91 ARG A N 1
ATOM 739 C CA . ARG A 1 91 ? 9.069 1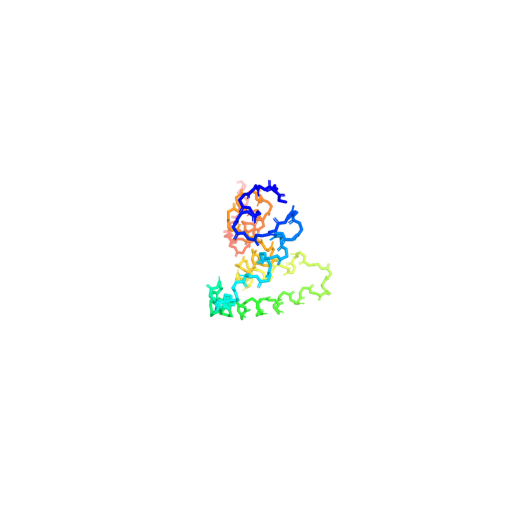.460 4.139 1.00 64.62 91 ARG A CA 1
ATOM 740 C C . ARG A 1 91 ? 9.516 1.449 5.598 1.00 64.62 91 ARG A C 1
ATOM 742 O O . ARG A 1 91 ? 9.762 2.509 6.165 1.00 64.62 91 ARG A O 1
ATOM 749 N N . GLU A 1 92 ? 9.710 0.269 6.188 1.00 57.34 92 GLU A N 1
ATOM 750 C CA . GLU A 1 92 ? 10.069 0.086 7.611 1.00 57.34 92 GLU A CA 1
ATOM 751 C C . GLU A 1 92 ? 11.245 0.955 8.096 1.00 57.34 92 GLU A C 1
ATOM 753 O O . GLU A 1 92 ? 11.258 1.417 9.236 1.00 57.34 92 GLU A O 1
ATOM 758 N N . LYS A 1 93 ? 12.220 1.257 7.227 1.00 53.41 93 LYS A N 1
ATOM 759 C CA . LYS A 1 93 ? 13.355 2.135 7.564 1.00 53.41 93 LYS A CA 1
ATOM 760 C C . LYS A 1 93 ? 12.956 3.603 7.811 1.00 53.41 93 LYS A C 1
ATOM 762 O O . LYS A 1 93 ? 13.672 4.294 8.529 1.00 53.41 93 LYS A O 1
ATOM 767 N N . ALA A 1 94 ? 11.818 4.063 7.286 1.00 51.53 94 ALA A N 1
ATOM 768 C CA . ALA A 1 94 ? 11.285 5.416 7.480 1.00 51.53 94 ALA A CA 1
ATOM 769 C C . ALA A 1 94 ? 10.423 5.560 8.751 1.00 51.53 94 ALA A C 1
ATOM 771 O O . ALA A 1 94 ? 10.230 6.668 9.247 1.00 51.53 94 ALA A O 1
ATOM 772 N N . LEU A 1 95 ? 9.969 4.455 9.356 1.00 52.22 95 LEU A N 1
ATOM 773 C CA . LEU A 1 95 ? 9.235 4.492 10.632 1.00 52.22 95 LEU A CA 1
ATOM 774 C C . LEU A 1 95 ? 10.100 4.977 11.809 1.00 52.22 95 LEU A C 1
ATOM 776 O O . LEU A 1 95 ? 9.571 5.368 12.848 1.00 52.22 95 LEU A O 1
ATOM 780 N N . ARG A 1 96 ? 11.435 4.985 11.667 1.00 48.50 96 ARG A N 1
ATOM 781 C CA . ARG A 1 96 ? 12.332 5.555 12.685 1.00 48.50 96 ARG A CA 1
ATOM 782 C C . ARG A 1 96 ? 12.268 7.082 12.758 1.00 48.50 96 ARG A C 1
ATOM 784 O O . ARG A 1 96 ? 12.490 7.597 13.849 1.00 48.50 96 ARG A O 1
ATOM 791 N N . SER A 1 97 ? 11.962 7.782 11.661 1.00 48.81 97 SER A N 1
ATOM 792 C CA . SER A 1 97 ? 11.928 9.254 11.634 1.00 48.81 97 SER A CA 1
ATOM 793 C C . SER A 1 97 ? 10.532 9.846 11.852 1.00 48.81 97 SER A C 1
ATOM 795 O O . SER A 1 97 ? 10.420 10.990 12.281 1.00 48.81 97 SER A O 1
ATOM 797 N N . LEU A 1 98 ? 9.463 9.079 11.611 1.00 50.28 98 LEU A N 1
ATOM 798 C CA . LEU A 1 98 ? 8.081 9.541 11.779 1.00 50.28 98 LEU A CA 1
ATOM 799 C C . LEU A 1 98 ? 7.615 9.364 13.230 1.00 50.28 98 LEU A C 1
ATOM 801 O O . LEU A 1 98 ? 6.876 8.435 13.570 1.00 50.28 98 LEU A O 1
ATOM 805 N N . THR A 1 99 ? 8.039 10.289 14.093 1.00 52.53 99 THR A N 1
ATOM 806 C CA . THR A 1 99 ? 7.598 10.405 15.495 1.00 52.53 99 THR A CA 1
ATOM 807 C C . THR A 1 99 ? 6.077 10.351 15.626 1.00 52.53 99 THR A C 1
ATOM 809 O O . THR A 1 99 ? 5.577 9.634 16.485 1.00 52.53 99 THR A O 1
ATOM 812 N N . HIS A 1 100 ? 5.333 11.009 14.734 1.00 53.72 100 HIS A N 1
ATOM 813 C CA . HIS A 1 100 ? 3.871 11.107 14.813 1.00 53.72 100 HIS A CA 1
ATOM 814 C C . HIS A 1 100 ? 3.132 9.779 14.560 1.00 53.72 100 HIS A C 1
ATOM 816 O O . HIS A 1 100 ? 2.120 9.504 15.201 1.00 53.72 100 HIS A O 1
ATOM 822 N N . LEU A 1 101 ? 3.650 8.913 13.679 1.00 55.75 101 LEU A N 1
ATOM 823 C CA . LEU A 1 101 ? 3.075 7.581 13.432 1.00 55.75 101 LEU A CA 1
ATOM 824 C C . LEU A 1 101 ? 3.469 6.581 14.510 1.00 55.75 101 LEU A C 1
ATOM 826 O O . LEU A 1 101 ? 2.662 5.743 14.900 1.00 55.75 101 LEU A O 1
ATOM 830 N N . LYS A 1 102 ? 4.686 6.710 15.044 1.00 56.06 102 LYS A N 1
ATOM 831 C CA . LYS A 1 102 ? 5.125 5.947 16.213 1.00 56.06 102 LYS A CA 1
ATOM 832 C C . LYS A 1 102 ? 4.275 6.294 17.432 1.00 56.06 102 LYS A C 1
ATOM 834 O O . LYS A 1 102 ? 3.854 5.397 18.150 1.00 56.06 102 LYS A O 1
ATOM 839 N N . ILE A 1 103 ? 3.972 7.579 17.615 1.00 55.62 103 ILE A N 1
ATOM 840 C CA . ILE A 1 103 ? 3.033 8.084 18.618 1.00 55.62 103 ILE A CA 1
ATOM 841 C C . ILE A 1 103 ? 1.631 7.541 18.341 1.00 55.62 103 ILE A C 1
ATOM 843 O O . ILE A 1 103 ? 1.034 7.007 19.260 1.00 55.62 103 ILE A O 1
ATOM 847 N N . MET A 1 104 ? 1.125 7.570 17.105 1.00 56.25 104 MET A N 1
ATOM 848 C CA . MET A 1 104 ? -0.205 7.028 16.799 1.00 56.25 104 MET A CA 1
ATOM 849 C C . MET A 1 104 ? -0.305 5.516 17.059 1.00 56.25 104 MET A C 1
ATOM 851 O O . MET A 1 104 ? -1.292 5.079 17.646 1.00 56.25 104 MET A O 1
ATOM 855 N N . PHE A 1 105 ? 0.729 4.740 16.715 1.00 58.66 105 PHE A N 1
ATOM 856 C CA . PHE A 1 105 ? 0.836 3.300 16.990 1.00 58.66 105 PHE A CA 1
ATOM 857 C C . PHE A 1 105 ? 0.995 2.994 18.490 1.00 58.66 105 PHE A C 1
ATOM 859 O O . PHE A 1 105 ? 0.373 2.075 19.016 1.00 58.66 105 PHE A O 1
ATOM 866 N N . LEU A 1 106 ? 1.800 3.778 19.217 1.00 54.81 106 LEU A N 1
ATOM 867 C CA . LEU A 1 106 ? 1.956 3.655 20.672 1.00 54.81 106 LEU A CA 1
ATOM 868 C C . LEU A 1 106 ? 0.692 4.095 21.420 1.00 54.81 106 LEU A C 1
ATOM 870 O O . LEU A 1 106 ? 0.339 3.468 22.412 1.00 54.81 106 LEU A O 1
ATOM 874 N N . ILE A 1 107 ? 0.000 5.137 20.953 1.00 54.81 107 ILE A N 1
ATOM 875 C CA . ILE A 1 107 ? -1.283 5.590 21.497 1.00 54.81 107 ILE A CA 1
ATOM 876 C C . ILE A 1 107 ? -2.331 4.513 21.260 1.00 54.81 107 ILE A C 1
ATOM 878 O O . ILE A 1 107 ? -2.964 4.113 22.222 1.00 54.81 107 ILE A O 1
ATOM 882 N N . THR A 1 108 ? -2.484 3.972 20.049 1.00 52.78 108 THR A N 1
ATOM 883 C CA . THR A 1 108 ? -3.433 2.865 19.813 1.00 52.78 108 THR A CA 1
ATOM 884 C C . THR A 1 108 ? -3.088 1.646 20.665 1.00 52.78 108 THR A C 1
ATOM 886 O O . THR A 1 108 ? -3.951 1.142 21.377 1.00 52.78 108 THR A O 1
ATOM 889 N N . LYS A 1 109 ? -1.812 1.249 20.743 1.00 53.31 109 LYS A N 1
ATOM 890 C CA . LYS A 1 109 ? -1.378 0.153 21.623 1.00 53.31 109 LYS A CA 1
ATOM 891 C C . LYS A 1 109 ? -1.645 0.422 23.115 1.00 53.31 109 LYS A C 1
ATOM 893 O O . LYS A 1 109 ? -2.011 -0.501 23.832 1.00 53.31 109 LYS A O 1
ATOM 898 N N . ASN A 1 110 ? -1.496 1.655 23.597 1.00 52.03 110 ASN A N 1
ATOM 899 C CA . ASN A 1 110 ? -1.782 2.012 24.995 1.00 52.03 110 ASN A CA 1
ATOM 900 C C . ASN A 1 110 ? -3.284 2.206 25.276 1.00 52.03 110 ASN A C 1
ATOM 902 O O . ASN A 1 110 ? -3.739 1.902 26.374 1.00 52.03 110 ASN A O 1
ATOM 906 N N . MET A 1 111 ? -4.059 2.687 24.302 1.00 48.44 111 MET A N 1
ATOM 907 C CA . MET A 1 111 ? -5.492 2.977 24.442 1.00 48.44 111 MET A CA 1
ATOM 908 C C . MET A 1 111 ? -6.335 1.697 24.451 1.00 48.44 111 MET A C 1
ATOM 910 O O . MET A 1 111 ? -7.327 1.637 25.170 1.00 48.44 111 MET A O 1
ATOM 914 N N . CYS A 1 112 ? -5.925 0.651 23.723 1.00 45.34 112 CYS A N 1
ATOM 915 C CA . CYS A 1 112 ? -6.646 -0.628 23.708 1.00 45.34 112 CYS A CA 1
ATOM 916 C C . CYS A 1 112 ? -6.277 -1.549 24.892 1.00 45.34 112 CYS A C 1
ATOM 918 O O . CYS A 1 112 ? -7.043 -2.445 25.237 1.00 45.34 112 CYS A O 1
ATOM 920 N N . PHE A 1 113 ? -5.140 -1.309 25.562 1.00 50.62 113 PHE A N 1
ATOM 921 C CA . PHE A 1 113 ? -4.672 -2.069 26.731 1.00 50.62 113 PHE A CA 1
ATOM 922 C C . PHE A 1 113 ? -4.636 -1.202 28.002 1.00 50.62 113 PHE A C 1
ATOM 924 O O . PHE A 1 113 ? -3.637 -1.135 28.720 1.00 50.62 113 PHE A O 1
ATOM 931 N N . GLY A 1 114 ? -5.744 -0.532 28.315 1.00 44.41 114 GLY A N 1
ATOM 932 C CA . GLY A 1 114 ? -5.903 0.162 29.590 1.00 44.41 114 GLY A CA 1
ATOM 933 C C . GLY A 1 114 ? -6.034 -0.825 30.753 1.00 44.41 114 GLY A C 1
ATOM 934 O O . GLY A 1 114 ? -7.115 -1.357 31.007 1.00 44.41 114 GLY A O 1
ATOM 935 N N . LYS A 1 115 ? -4.964 -1.049 31.525 1.00 42.41 115 LYS A N 1
ATOM 936 C CA . LYS A 1 115 ? -5.107 -1.653 32.858 1.00 42.41 115 LYS A CA 1
ATOM 937 C C . LYS A 1 115 ? -5.648 -0.586 33.811 1.00 42.41 115 LYS A C 1
ATOM 939 O O . LYS A 1 115 ? -4.943 0.359 34.158 1.00 42.41 115 LYS A O 1
ATOM 944 N N . ARG A 1 116 ? -6.898 -0.768 34.251 1.00 44.25 116 ARG A N 1
ATOM 945 C CA . ARG A 1 116 ? -7.501 -0.052 35.383 1.00 44.25 116 ARG A CA 1
ATOM 946 C C . ARG A 1 116 ? -6.550 -0.085 36.585 1.00 44.25 116 ARG A C 1
ATOM 948 O O . ARG A 1 116 ? -6.164 -1.165 37.031 1.00 44.25 116 ARG A O 1
ATOM 955 N N . ARG A 1 117 ? -6.254 1.073 37.169 1.00 33.97 117 ARG A N 1
ATOM 956 C CA . ARG A 1 117 ? -5.984 1.192 38.605 1.00 33.97 117 ARG A CA 1
ATOM 957 C C . ARG A 1 117 ? -6.808 2.359 39.128 1.00 33.97 117 ARG A C 1
ATOM 959 O O . ARG A 1 117 ? -6.483 3.512 38.878 1.00 33.97 117 ARG A O 1
ATOM 966 N N . ASN A 1 118 ? -7.895 2.017 39.816 1.00 31.70 118 ASN A N 1
ATOM 967 C CA . ASN A 1 118 ? -8.597 2.929 40.705 1.00 31.70 118 ASN A CA 1
ATOM 968 C C . ASN A 1 118 ? -7.576 3.455 41.715 1.00 31.70 118 ASN A C 1
ATOM 970 O O . ASN A 1 118 ? -7.078 2.685 42.536 1.00 31.70 118 ASN A O 1
ATOM 974 N N . ILE A 1 119 ? -7.263 4.743 41.655 1.00 38.91 119 ILE A N 1
ATOM 975 C CA . ILE A 1 119 ? -6.680 5.432 42.800 1.00 38.91 119 ILE A CA 1
ATOM 976 C C . ILE A 1 119 ? -7.886 5.854 43.631 1.00 38.91 119 ILE A C 1
ATOM 978 O O . ILE A 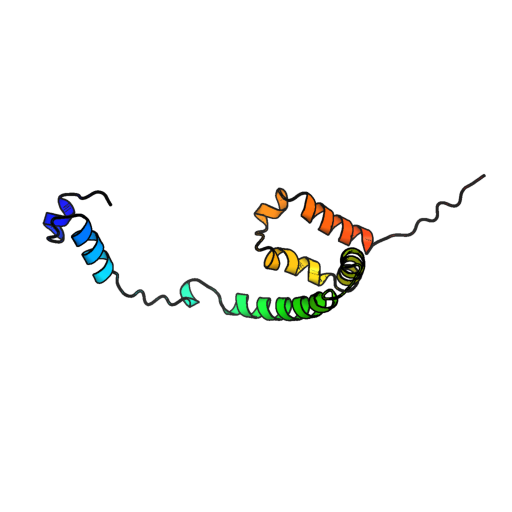1 119 ? -8.563 6.830 43.321 1.00 38.91 119 ILE A O 1
ATOM 982 N N . VAL A 1 120 ? -8.217 5.039 44.629 1.00 38.84 120 VAL A N 1
ATOM 983 C CA . VAL A 1 120 ? -9.111 5.459 45.708 1.00 38.84 120 VAL A CA 1
ATOM 984 C C . VAL A 1 120 ? -8.397 6.616 46.419 1.00 38.84 120 VAL A C 1
ATOM 986 O O . VAL A 1 120 ? -7.230 6.438 46.776 1.00 38.84 120 VAL A O 1
ATOM 989 N N . PRO A 1 121 ? -9.016 7.794 46.610 1.00 38.91 121 PRO A N 1
ATOM 990 C CA . PRO A 1 121 ? -8.393 8.842 47.402 1.00 38.91 121 PRO A CA 1
ATOM 991 C C . PRO A 1 121 ? -8.421 8.383 48.860 1.00 38.91 121 PRO A C 1
ATOM 993 O O . PRO A 1 121 ? -9.484 8.308 49.478 1.00 38.91 121 PRO A O 1
ATOM 996 N N . MET A 1 122 ? -7.263 8.005 49.397 1.00 35.59 122 MET A N 1
ATOM 997 C CA . MET A 1 122 ? -7.126 7.798 50.833 1.00 35.59 122 MET A CA 1
ATOM 998 C C . MET A 1 122 ? -7.080 9.181 51.486 1.00 35.59 122 MET A C 1
ATOM 1000 O O . MET A 1 122 ? -6.232 10.004 51.140 1.00 35.59 122 MET A O 1
ATOM 1004 N N . LYS A 1 123 ? -8.076 9.423 52.343 1.00 38.97 123 LYS A N 1
ATOM 1005 C CA . LYS A 1 123 ? -8.077 10.471 53.366 1.00 38.97 123 LYS A CA 1
ATOM 1006 C C . LYS A 1 123 ? -6.847 10.369 54.258 1.00 38.97 123 LYS A C 1
ATOM 1008 O O . LYS A 1 123 ? -6.407 9.220 54.489 1.00 38.97 123 LYS A O 1
#

Radius of gyration: 27.39 Å; chains: 1; bounding box: 55×28×91 Å

Secondary structure (DSSP, 8-state):
----HHHHHHH---SHHHHHHHHHHH----S--HHHH--HHHHHHHHHHHHHHHHHHGGGTT-S-HHHHHHHHHHH-TTHHHHHHHHTT--GGGTTT-HHHHHHHHHHHHHHT----------

pLDDT: mean 74.32, std 16.71, range [31.7, 92.38]